Protein AF-A0A7C5VBQ4-F1 (afdb_monomer_lite)

Structure (mmCIF, N/CA/C/O backbone):
data_AF-A0A7C5VBQ4-F1
#
_entry.id   AF-A0A7C5VBQ4-F1
#
loop_
_atom_site.group_PDB
_atom_site.id
_atom_site.type_symbol
_atom_site.label_atom_id
_atom_site.label_alt_id
_atom_site.label_comp_id
_atom_site.label_asym_id
_atom_site.label_entity_id
_atom_site.label_seq_id
_atom_site.pdbx_PDB_ins_code
_atom_site.Cartn_x
_atom_site.Cartn_y
_atom_site.Cartn_z
_atom_site.occupancy
_atom_site.B_iso_or_equiv
_atom_site.auth_seq_id
_atom_site.auth_comp_id
_atom_site.auth_asym_id
_atom_site.auth_atom_id
_atom_site.pdbx_PDB_model_num
ATOM 1 N N . MET A 1 1 ? -6.030 9.418 -10.860 1.00 77.06 1 MET A N 1
ATOM 2 C CA . MET A 1 1 ? -6.881 8.498 -10.071 1.00 77.06 1 MET A CA 1
ATOM 3 C C . MET A 1 1 ? -6.803 7.112 -10.690 1.00 77.06 1 MET A C 1
ATOM 5 O O . MET A 1 1 ? -7.229 6.938 -11.826 1.00 77.06 1 MET A O 1
ATOM 9 N N . ILE A 1 2 ? -6.247 6.147 -9.961 1.00 82.38 2 ILE A N 1
ATOM 10 C CA . ILE A 1 2 ? -6.023 4.752 -10.354 1.00 82.38 2 ILE A CA 1
ATOM 11 C C . ILE A 1 2 ? -6.725 3.856 -9.332 1.00 82.38 2 ILE A C 1
ATOM 13 O O . ILE A 1 2 ? -6.532 4.012 -8.126 1.00 82.38 2 ILE A O 1
ATOM 17 N N . ARG A 1 3 ? -7.528 2.886 -9.777 1.00 86.50 3 ARG A N 1
ATOM 18 C CA . ARG A 1 3 ? -8.129 1.904 -8.860 1.00 86.50 3 ARG A CA 1
ATOM 19 C C . ARG A 1 3 ? -7.225 0.700 -8.679 1.00 86.50 3 ARG A C 1
ATOM 21 O O . ARG A 1 3 ? -6.606 0.235 -9.632 1.00 86.50 3 ARG A O 1
ATOM 28 N N . ILE A 1 4 ? -7.242 0.104 -7.488 1.00 85.94 4 ILE A N 1
ATOM 29 C CA . ILE A 1 4 ? -6.435 -1.095 -7.195 1.00 85.94 4 ILE A CA 1
ATOM 30 C C . ILE A 1 4 ? -6.724 -2.234 -8.183 1.00 85.94 4 ILE A C 1
ATOM 32 O O . ILE A 1 4 ? -5.806 -2.908 -8.647 1.00 85.94 4 ILE A O 1
ATOM 36 N N . ARG A 1 5 ? -7.988 -2.417 -8.578 1.00 87.44 5 ARG A N 1
ATOM 37 C CA . ARG A 1 5 ? -8.383 -3.411 -9.591 1.00 87.44 5 ARG A CA 1
ATOM 38 C C . ARG A 1 5 ? -7.832 -3.167 -11.006 1.00 87.44 5 ARG A C 1
ATOM 40 O O . ARG A 1 5 ? -7.889 -4.081 -11.819 1.00 87.44 5 ARG A O 1
ATOM 47 N N . GLU A 1 6 ? -7.387 -1.950 -11.325 1.00 88.19 6 GLU A N 1
ATOM 48 C CA . GLU A 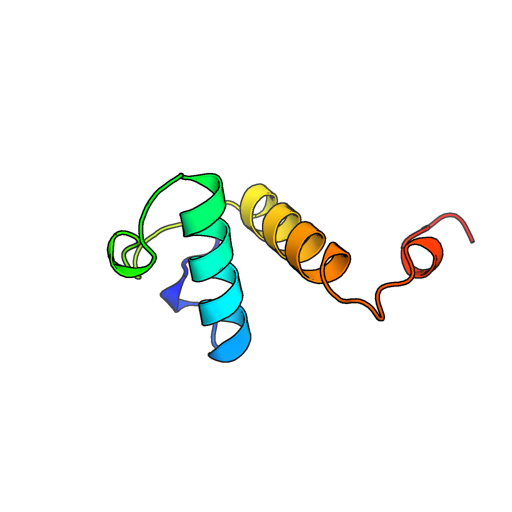1 6 ? -6.832 -1.588 -12.642 1.00 88.19 6 GLU A CA 1
ATOM 49 C C . GLU A 1 6 ? -5.334 -1.906 -12.743 1.00 88.19 6 GLU A C 1
ATOM 51 O O . GLU A 1 6 ? -4.776 -1.923 -13.839 1.00 88.19 6 GLU A O 1
ATOM 56 N N . ILE A 1 7 ? -4.694 -2.231 -11.615 1.00 86.69 7 ILE A N 1
ATOM 57 C CA . ILE A 1 7 ? -3.326 -2.737 -11.572 1.00 86.69 7 ILE A CA 1
ATOM 58 C C . ILE A 1 7 ? -3.347 -4.186 -12.074 1.00 86.69 7 ILE A C 1
ATOM 60 O O . ILE A 1 7 ? -3.742 -5.110 -11.360 1.00 86.69 7 ILE A O 1
ATOM 64 N N . VAL A 1 8 ? -2.951 -4.368 -13.334 1.00 89.38 8 VAL A N 1
ATOM 65 C CA . VAL A 1 8 ? -2.941 -5.675 -14.016 1.00 89.38 8 VAL A CA 1
ATOM 66 C C . VAL A 1 8 ? -1.844 -6.606 -13.511 1.00 89.38 8 VAL A C 1
ATOM 68 O O . VAL A 1 8 ? -1.985 -7.824 -13.609 1.00 89.38 8 VAL A O 1
ATOM 71 N N . ASP A 1 9 ? -0.765 -6.041 -12.972 1.00 88.94 9 ASP A N 1
ATOM 72 C CA . ASP A 1 9 ? 0.345 -6.807 -12.428 1.00 88.94 9 ASP A CA 1
ATOM 73 C C . ASP A 1 9 ? -0.004 -7.312 -11.012 1.00 88.94 9 ASP A C 1
ATOM 75 O O . ASP A 1 9 ? -0.216 -6.503 -10.100 1.00 88.94 9 ASP A O 1
ATOM 79 N N . PRO A 1 10 ? -0.111 -8.638 -10.801 1.00 88.44 10 PRO A N 1
ATOM 80 C CA . PRO A 1 10 ? -0.569 -9.194 -9.533 1.00 88.44 10 PRO A CA 1
ATOM 81 C C . PRO A 1 10 ? 0.449 -9.021 -8.398 1.00 88.44 10 PRO A C 1
ATOM 83 O O . PRO A 1 10 ? 0.041 -8.907 -7.240 1.00 88.44 10 PRO A O 1
ATOM 86 N N . GLU A 1 11 ? 1.750 -8.987 -8.703 1.00 88.88 11 GLU A N 1
ATOM 87 C CA . GLU A 1 11 ? 2.801 -8.790 -7.700 1.00 88.88 11 GLU A CA 1
ATOM 88 C C . GLU A 1 11 ? 2.838 -7.335 -7.242 1.00 88.88 11 GLU A C 1
ATOM 90 O O . GLU A 1 11 ? 2.836 -7.059 -6.041 1.00 88.88 11 GLU A O 1
ATOM 95 N N . LEU A 1 12 ? 2.787 -6.400 -8.189 1.00 88.12 12 LEU A N 1
ATOM 96 C CA . LEU A 1 12 ? 2.712 -4.973 -7.919 1.00 88.12 12 LEU A CA 1
ATOM 97 C C . LEU A 1 12 ? 1.450 -4.632 -7.135 1.00 88.12 12 LEU A C 1
ATOM 99 O O . LEU A 1 12 ? 1.522 -3.916 -6.138 1.00 88.12 12 LEU A O 1
ATOM 103 N N . ARG A 1 13 ? 0.298 -5.188 -7.534 1.00 89.69 13 ARG A N 1
ATOM 104 C CA . ARG A 1 13 ? -0.960 -4.990 -6.810 1.00 89.69 13 ARG A CA 1
ATOM 105 C C . ARG A 1 13 ? -0.824 -5.442 -5.363 1.00 89.69 13 ARG A C 1
ATOM 107 O O . ARG A 1 13 ? -1.249 -4.726 -4.463 1.00 89.69 13 ARG A O 1
ATOM 114 N N . ARG A 1 14 ? -0.214 -6.606 -5.128 1.00 90.94 14 ARG A N 1
ATOM 115 C CA . ARG A 1 14 ? 0.018 -7.114 -3.776 1.00 90.94 14 ARG A CA 1
ATOM 116 C C . ARG A 1 14 ? 0.916 -6.171 -2.968 1.00 90.94 14 ARG A C 1
ATOM 118 O O . ARG A 1 14 ? 0.497 -5.764 -1.888 1.00 90.94 14 ARG A O 1
ATOM 125 N N . LYS A 1 15 ? 2.072 -5.774 -3.511 1.00 90.94 15 LYS A N 1
ATOM 126 C CA . LYS A 1 15 ? 3.014 -4.848 -2.856 1.00 90.94 15 LYS A CA 1
ATOM 127 C C . LYS A 1 15 ? 2.357 -3.511 -2.502 1.00 90.94 15 LYS A C 1
ATOM 129 O O . LYS A 1 15 ? 2.537 -3.004 -1.401 1.00 90.94 15 LYS A O 1
ATOM 134 N N . ILE A 1 16 ? 1.553 -2.962 -3.413 1.00 89.94 16 ILE A N 1
ATOM 135 C CA . ILE A 1 16 ? 0.833 -1.701 -3.202 1.00 89.94 16 ILE A CA 1
ATOM 136 C C . ILE A 1 16 ? -0.212 -1.832 -2.097 1.00 89.94 16 ILE A C 1
ATOM 138 O O . ILE A 1 16 ? -0.287 -0.957 -1.241 1.00 89.94 16 ILE A O 1
ATOM 142 N N . VAL A 1 17 ? -1.005 -2.908 -2.073 1.00 91.25 17 VAL A N 1
ATOM 143 C CA . VAL A 1 17 ? -2.013 -3.103 -1.017 1.00 91.25 17 VAL A CA 1
ATOM 144 C C . VAL A 1 17 ? -1.342 -3.363 0.336 1.00 91.25 17 VAL A C 1
ATOM 146 O O . VAL A 1 17 ? -1.794 -2.823 1.341 1.00 91.25 17 VAL A O 1
ATOM 149 N N . GLU A 1 18 ? -0.259 -4.146 0.374 1.00 92.06 18 GLU A N 1
ATOM 150 C CA . GLU A 1 18 ? 0.561 -4.352 1.579 1.00 92.06 18 GLU A CA 1
ATOM 151 C C . GLU A 1 18 ? 1.066 -3.009 2.121 1.00 92.06 18 GLU A C 1
ATOM 153 O O . GLU A 1 18 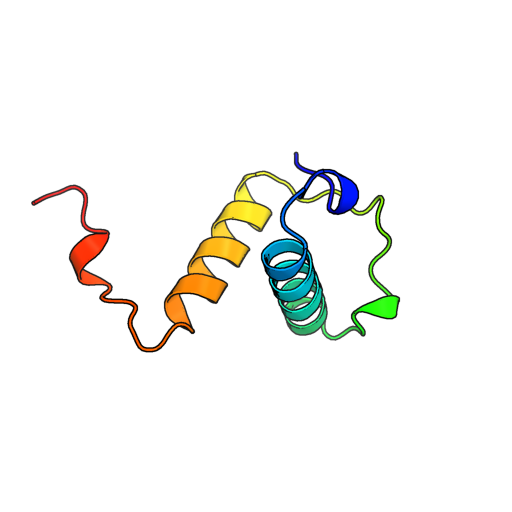? 0.797 -2.676 3.276 1.00 92.06 18 GLU A O 1
ATOM 158 N N . LYS A 1 19 ? 1.675 -2.178 1.268 1.00 90.81 19 LYS A N 1
ATOM 159 C CA . LYS A 1 19 ? 2.208 -0.880 1.686 1.00 90.81 19 LYS A CA 1
ATOM 160 C C . LYS A 1 19 ? 1.129 0.121 2.088 1.00 90.81 19 LYS A C 1
ATOM 162 O O . LYS A 1 19 ? 1.244 0.806 3.100 1.00 90.81 19 LYS A O 1
ATOM 167 N N . LEU A 1 20 ? 0.033 0.173 1.340 1.00 89.81 20 LEU A N 1
ATOM 168 C CA . LEU A 1 20 ? -1.110 1.021 1.664 1.00 89.81 20 LEU A CA 1
ATOM 169 C C . LEU A 1 20 ? -1.747 0.619 3.005 1.00 89.81 20 LEU A C 1
ATOM 171 O O . LEU A 1 20 ? -2.217 1.484 3.748 1.00 89.81 20 LEU A O 1
ATOM 175 N N . ALA A 1 21 ? -1.755 -0.677 3.330 1.00 91.88 21 ALA A N 1
ATOM 176 C CA . ALA A 1 21 ? -2.238 -1.185 4.608 1.00 91.88 21 ALA A CA 1
ATOM 177 C C . ALA A 1 21 ? -1.307 -0.783 5.759 1.00 91.88 21 ALA A C 1
ATOM 179 O O . ALA A 1 21 ? -1.797 -0.286 6.775 1.00 91.88 21 ALA A O 1
ATOM 180 N N . GLU A 1 22 ? 0.010 -0.905 5.570 1.00 90.50 22 GLU A N 1
ATOM 181 C CA . GLU A 1 22 ? 1.025 -0.419 6.514 1.00 90.50 22 GLU A CA 1
ATOM 182 C C . GLU A 1 22 ? 0.873 1.081 6.789 1.00 90.50 22 GLU A C 1
ATOM 184 O O . GLU A 1 22 ? 0.727 1.479 7.946 1.00 90.50 22 GLU A O 1
ATOM 189 N N . ASN A 1 23 ? 0.808 1.904 5.738 1.00 86.75 23 ASN A N 1
ATOM 190 C CA . ASN A 1 23 ? 0.717 3.363 5.855 1.00 86.75 23 ASN A CA 1
ATOM 191 C C . ASN A 1 23 ? -0.570 3.808 6.572 1.00 86.75 23 ASN A C 1
ATOM 193 O O . ASN A 1 23 ? -0.592 4.829 7.258 1.00 86.75 23 ASN A O 1
ATOM 197 N N . ARG A 1 24 ? -1.651 3.027 6.456 1.00 86.44 24 ARG A N 1
ATOM 198 C CA . ARG A 1 24 ? -2.934 3.281 7.133 1.00 86.44 24 ARG A CA 1
ATOM 199 C C . ARG A 1 24 ? -3.062 2.599 8.497 1.00 86.44 24 ARG A C 1
ATOM 201 O O . ARG A 1 24 ? -4.091 2.774 9.149 1.00 86.44 24 ARG A O 1
ATOM 208 N N . GLY A 1 25 ? -2.073 1.809 8.923 1.00 90.19 25 GLY A N 1
ATOM 209 C CA . GLY A 1 25 ? -2.141 1.012 10.151 1.00 90.19 25 GLY A CA 1
ATOM 210 C C . GLY A 1 25 ? -3.289 -0.005 10.146 1.00 90.19 25 GLY A C 1
ATOM 211 O O . GLY A 1 25 ? -3.879 -0.282 11.190 1.00 90.19 25 GLY A O 1
ATOM 212 N N . THR A 1 26 ? -3.654 -0.519 8.970 1.00 91.88 26 THR A N 1
ATOM 213 C CA . THR A 1 26 ? -4.761 -1.462 8.784 1.00 91.88 26 THR A CA 1
ATOM 214 C C . THR A 1 26 ? -4.283 -2.774 8.166 1.00 91.88 26 THR A C 1
ATOM 216 O O . THR A 1 26 ? -3.107 -2.961 7.879 1.00 91.88 26 THR A O 1
ATOM 219 N N . SER A 1 27 ? -5.193 -3.731 7.999 1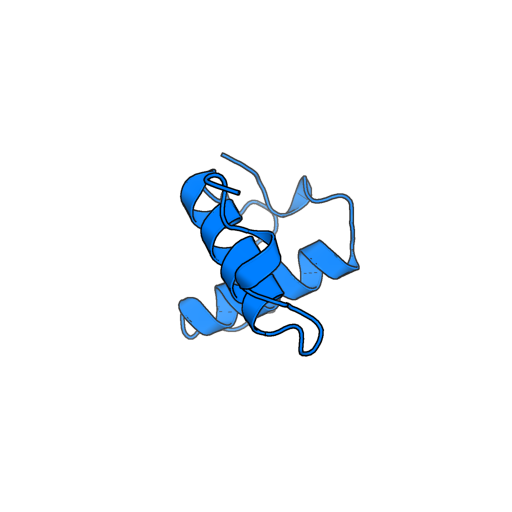.00 91.12 27 SER A N 1
ATOM 220 C CA . SER A 1 27 ? -4.898 -5.003 7.335 1.00 91.12 27 SER A CA 1
ATOM 221 C C . SER A 1 27 ? -5.136 -4.905 5.829 1.00 91.12 27 SER A C 1
ATOM 223 O O . SER A 1 27 ? -6.073 -4.246 5.394 1.00 91.12 27 SER A O 1
ATOM 225 N N . VAL A 1 28 ? -4.365 -5.649 5.034 1.00 89.94 28 VAL A N 1
ATOM 226 C CA . VAL A 1 28 ? -4.527 -5.768 3.567 1.00 89.94 28 VAL A CA 1
ATOM 227 C C . VAL A 1 28 ? -5.972 -6.112 3.180 1.00 89.94 28 VAL A C 1
ATOM 229 O O . VAL A 1 28 ? -6.532 -5.520 2.266 1.00 89.94 28 VAL A O 1
ATOM 232 N N . ALA A 1 29 ? -6.620 -7.008 3.933 1.00 89.38 29 ALA A N 1
ATOM 233 C CA . ALA A 1 29 ? -8.013 -7.408 3.711 1.00 89.38 29 ALA A CA 1
ATOM 234 C C . ALA A 1 29 ? -9.045 -6.295 3.982 1.00 89.38 29 ALA A C 1
ATOM 236 O O . ALA A 1 29 ? -10.196 -6.415 3.570 1.00 89.38 29 ALA A O 1
ATOM 237 N N . ALA A 1 30 ? -8.658 -5.228 4.688 1.00 89.19 30 ALA A N 1
ATOM 238 C CA . ALA A 1 30 ? -9.509 -4.066 4.920 1.00 89.19 30 ALA A CA 1
ATOM 239 C C . ALA A 1 30 ? -9.484 -3.078 3.742 1.00 89.19 30 ALA A C 1
ATOM 241 O O . ALA A 1 30 ? -10.265 -2.126 3.737 1.00 89.19 30 ALA A O 1
ATOM 242 N N . ILE A 1 31 ? -8.611 -3.291 2.751 1.00 88.25 31 ILE A N 1
ATOM 243 C CA . ILE A 1 31 ? -8.518 -2.458 1.556 1.00 88.25 31 ILE A CA 1
ATOM 244 C C . ILE A 1 31 ? -9.365 -3.091 0.447 1.00 88.25 31 ILE A C 1
ATOM 246 O O . ILE A 1 31 ? -9.022 -4.163 -0.051 1.00 88.25 31 ILE A O 1
ATOM 250 N N . PRO A 1 32 ? -10.480 -2.458 0.049 1.00 88.06 32 PRO A N 1
ATOM 251 C CA . PRO A 1 32 ? -11.333 -2.997 -0.998 1.00 88.06 32 PRO A CA 1
ATOM 252 C C . PRO A 1 32 ? -10.725 -2.800 -2.393 1.00 88.06 32 PRO A C 1
ATOM 254 O O . PRO A 1 32 ? -10.033 -1.822 -2.653 1.00 88.06 32 PRO A O 1
ATOM 257 N N . ASP A 1 33 ? -11.076 -3.663 -3.347 1.00 82.38 33 ASP A N 1
ATOM 258 C CA . ASP A 1 33 ? -10.565 -3.578 -4.727 1.00 82.38 33 ASP A CA 1
ATOM 259 C C . ASP A 1 33 ? -11.054 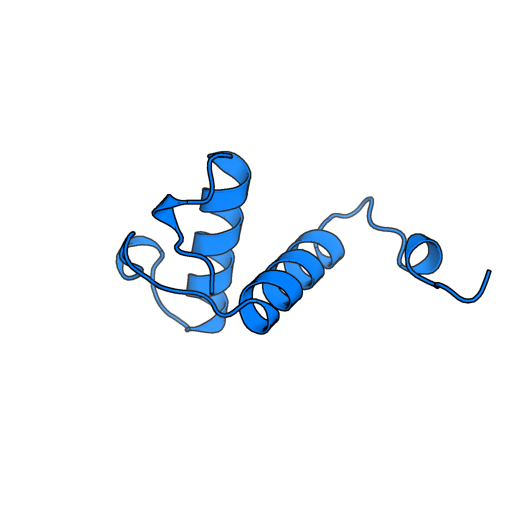-2.337 -5.503 1.00 82.38 33 ASP A C 1
ATOM 261 O O . ASP A 1 33 ? -10.464 -1.939 -6.512 1.00 82.38 33 ASP A O 1
ATOM 265 N N . TRP A 1 34 ? -12.150 -1.718 -5.050 1.00 87.06 34 TRP A N 1
ATOM 266 C CA . TRP A 1 34 ? -12.650 -0.436 -5.563 1.00 87.06 34 TRP A CA 1
ATOM 267 C C . TRP A 1 34 ? -11.984 0.779 -4.911 1.00 87.06 34 TRP A C 1
ATOM 269 O O . TRP A 1 34 ? -12.402 1.903 -5.180 1.00 87.06 34 TRP A O 1
ATOM 279 N N . PHE A 1 35 ? -10.993 0.570 -4.040 1.00 87.56 35 PHE A N 1
ATOM 280 C CA . PHE A 1 35 ? -10.207 1.656 -3.478 1.00 87.56 35 PHE A CA 1
ATOM 281 C C . PHE A 1 35 ? -9.525 2.443 -4.605 1.00 87.56 35 PHE A C 1
ATOM 283 O O . PHE A 1 35 ? -8.938 1.862 -5.524 1.00 87.56 35 PHE A O 1
ATOM 290 N N . GLU A 1 36 ? -9.652 3.764 -4.537 1.00 89.75 36 GLU A N 1
ATOM 291 C CA . GLU A 1 36 ? -9.148 4.700 -5.535 1.00 89.75 36 GLU A CA 1
ATOM 292 C C . GLU A 1 36 ? -7.941 5.431 -4.945 1.00 89.75 36 GLU A C 1
ATOM 294 O O . GLU A 1 36 ? -8.029 6.010 -3.863 1.00 89.75 36 GLU A O 1
ATOM 299 N N . LEU A 1 37 ? -6.808 5.327 -5.633 1.00 88.38 37 LEU A N 1
ATOM 300 C CA . LEU A 1 37 ? -5.567 6.028 -5.333 1.00 88.38 37 LEU A CA 1
ATOM 301 C C . LEU A 1 37 ? -5.472 7.234 -6.256 1.00 88.38 37 LEU A C 1
ATOM 303 O O . LEU A 1 37 ? -5.678 7.104 -7.465 1.00 88.38 37 LEU A O 1
ATOM 307 N N . ASP A 1 38 ? -5.139 8.401 -5.722 1.00 88.81 38 ASP A N 1
ATOM 308 C CA . ASP A 1 38 ? -4.754 9.506 -6.587 1.00 88.81 38 ASP A CA 1
ATOM 309 C C . ASP A 1 38 ? -3.385 9.239 -7.221 1.00 88.81 38 ASP A C 1
ATOM 311 O O . ASP A 1 38 ? -2.608 8.402 -6.760 1.00 88.81 38 ASP A O 1
ATOM 315 N N . ASP A 1 39 ? -3.092 9.933 -8.322 1.00 85.56 39 ASP A N 1
ATOM 316 C CA . ASP A 1 39 ? -1.843 9.702 -9.060 1.00 85.56 39 ASP A CA 1
ATOM 317 C C . ASP A 1 39 ? -0.618 10.029 -8.192 1.00 85.56 39 ASP A C 1
ATOM 319 O O . ASP A 1 39 ? 0.404 9.357 -8.294 1.00 85.56 39 ASP A O 1
ATOM 323 N N . ALA A 1 40 ? -0.752 11.014 -7.296 1.00 87.94 40 ALA A N 1
ATOM 324 C CA . ALA A 1 40 ? 0.267 11.353 -6.308 1.00 87.94 40 ALA A CA 1
ATOM 325 C C . ALA A 1 40 ? 0.484 10.212 -5.303 1.00 87.94 40 ALA A C 1
ATOM 327 O O . ALA A 1 40 ? 1.607 9.735 -5.177 1.00 87.94 40 ALA A O 1
ATOM 328 N N . ASP A 1 41 ? -0.587 9.708 -4.677 1.00 87.19 41 ASP A N 1
ATOM 329 C CA . ASP A 1 41 ? -0.497 8.599 -3.716 1.00 87.19 41 ASP A CA 1
ATOM 330 C C . ASP A 1 41 ? 0.112 7.346 -4.357 1.00 87.19 41 ASP A C 1
ATOM 332 O O . ASP A 1 41 ? 0.914 6.641 -3.748 1.00 87.19 41 ASP A O 1
ATOM 336 N N . TYR A 1 42 ? -0.262 7.056 -5.605 1.00 87.88 42 TYR A N 1
ATOM 337 C CA . TYR A 1 42 ? 0.284 5.925 -6.344 1.00 87.88 42 TYR A CA 1
ATOM 338 C C . TYR A 1 42 ? 1.782 6.093 -6.625 1.00 87.88 42 TYR A C 1
ATOM 340 O O . TYR A 1 42 ? 2.549 5.152 -6.425 1.00 87.88 42 TYR A O 1
ATOM 348 N N . VAL A 1 43 ? 2.215 7.280 -7.063 1.00 88.50 43 VAL A N 1
ATOM 349 C CA . VAL A 1 43 ? 3.635 7.576 -7.304 1.00 88.50 43 VAL A CA 1
ATOM 350 C C . VAL A 1 43 ? 4.443 7.509 -6.010 1.00 88.50 43 VAL A C 1
ATOM 352 O O . VAL A 1 43 ? 5.523 6.921 -6.015 1.00 88.50 43 VAL A O 1
ATOM 355 N N . ASP A 1 44 ? 3.919 8.034 -4.905 1.00 89.19 44 ASP A N 1
ATOM 356 C CA . ASP A 1 44 ? 4.586 7.970 -3.603 1.00 89.19 44 ASP A CA 1
ATOM 357 C C . ASP A 1 44 ? 4.753 6.518 -3.140 1.00 89.19 44 ASP A C 1
ATOM 359 O O . ASP A 1 44 ? 5.863 6.107 -2.801 1.00 89.19 44 ASP A O 1
ATOM 363 N N . LEU A 1 45 ? 3.708 5.690 -3.255 1.00 89.00 45 LEU A N 1
ATOM 364 C CA . LEU A 1 45 ? 3.802 4.256 -2.960 1.00 89.00 45 LEU A CA 1
ATOM 365 C C . LEU A 1 45 ? 4.830 3.548 -3.849 1.00 89.00 45 LEU A C 1
ATOM 367 O O . LEU A 1 45 ? 5.579 2.701 -3.366 1.00 89.00 45 LEU A O 1
ATOM 371 N N . LEU A 1 46 ? 4.893 3.877 -5.142 1.00 88.56 46 LEU A N 1
ATOM 372 C CA . LEU A 1 46 ? 5.895 3.307 -6.044 1.00 88.56 46 LEU A CA 1
ATOM 373 C C . LEU A 1 46 ? 7.320 3.706 -5.652 1.00 88.56 46 LEU A C 1
ATOM 375 O O . LEU A 1 46 ? 8.220 2.868 -5.726 1.00 88.56 46 LEU A O 1
ATOM 379 N N . ASN A 1 47 ? 7.529 4.956 -5.240 1.00 87.56 47 ASN A N 1
ATOM 380 C CA . ASN A 1 47 ? 8.830 5.435 -4.781 1.00 87.56 47 ASN A CA 1
ATOM 381 C C . ASN A 1 47 ? 9.238 4.752 -3.472 1.00 87.56 47 ASN A C 1
ATOM 383 O O . ASN A 1 47 ? 10.361 4.271 -3.374 1.00 87.56 47 ASN A O 1
ATOM 387 N N . GLU A 1 48 ? 8.321 4.618 -2.512 1.00 87.25 48 GLU A N 1
ATOM 388 C CA . GLU A 1 48 ? 8.568 3.890 -1.263 1.00 87.25 48 GLU A CA 1
ATOM 389 C C . GLU A 1 48 ? 8.881 2.406 -1.502 1.00 87.25 48 GLU A C 1
ATOM 391 O O . GLU A 1 48 ? 9.721 1.822 -0.815 1.00 87.25 48 GLU A O 1
ATOM 396 N N . LEU A 1 49 ? 8.194 1.768 -2.455 1.00 86.81 49 LEU A N 1
ATOM 397 C CA . LEU A 1 49 ? 8.445 0.373 -2.824 1.00 86.81 49 LEU A CA 1
ATOM 398 C C . LEU A 1 49 ? 9.801 0.199 -3.507 1.00 86.81 49 LEU A C 1
ATOM 400 O O . LEU A 1 49 ? 10.467 -0.804 -3.266 1.00 86.81 49 LEU A O 1
ATOM 404 N N . LYS A 1 50 ? 10.207 1.163 -4.338 1.00 83.25 50 LYS A N 1
ATOM 405 C CA . LYS A 1 50 ? 11.540 1.193 -4.941 1.00 83.25 50 LYS A CA 1
ATOM 406 C C . LYS A 1 50 ? 12.626 1.430 -3.900 1.00 83.25 50 LYS A C 1
ATOM 408 O O . LYS A 1 50 ? 13.606 0.710 -3.919 1.00 83.25 50 LYS A O 1
ATOM 413 N N . GLU A 1 51 ? 12.447 2.368 -2.972 1.00 79.94 51 GLU A N 1
ATOM 414 C CA . GLU A 1 51 ? 13.442 2.662 -1.927 1.00 79.94 51 GLU A CA 1
ATOM 415 C C . GLU A 1 51 ? 13.712 1.461 -1.004 1.00 79.94 51 GLU A C 1
ATOM 417 O O . GLU A 1 51 ? 14.817 1.293 -0.495 1.00 79.94 51 GLU A O 1
ATOM 422 N N . GLN A 1 52 ? 12.715 0.594 -0.814 1.00 76.44 52 GLN A N 1
ATOM 423 C CA . GLN A 1 52 ? 12.864 -0.660 -0.070 1.00 76.44 52 GLN A CA 1
ATOM 424 C C . GLN A 1 52 ? 13.543 -1.778 -0.871 1.00 76.44 52 GLN A C 1
ATOM 426 O O . GLN A 1 52 ? 13.901 -2.805 -0.287 1.00 76.44 52 GLN A O 1
ATOM 431 N N . ASP A 1 53 ? 13.701 -1.615 -2.183 1.00 74.25 53 ASP A N 1
ATOM 432 C CA . ASP A 1 53 ? 14.415 -2.574 -3.009 1.00 74.25 53 ASP A CA 1
ATOM 433 C C . ASP A 1 53 ? 15.928 -2.399 -2.765 1.00 74.25 53 ASP A C 1
ATOM 435 O O . ASP A 1 53 ? 16.461 -1.307 -2.955 1.00 74.25 53 ASP A O 1
ATOM 439 N N . PRO A 1 54 ? 16.650 -3.428 -2.289 1.00 65.44 54 PRO A N 1
ATOM 440 C CA . PRO A 1 54 ? 18.058 -3.295 -1.910 1.00 65.44 54 PRO A CA 1
ATOM 441 C C . PRO A 1 54 ? 18.982 -2.995 -3.099 1.00 65.44 54 PRO A C 1
ATOM 443 O O . PRO A 1 54 ? 20.109 -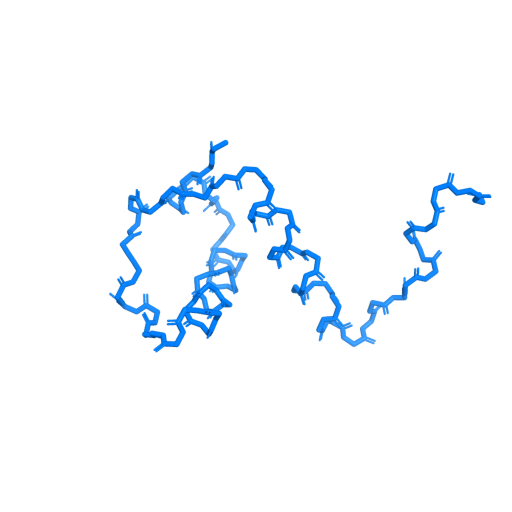2.548 -2.886 1.00 65.44 54 PRO A O 1
ATOM 446 N N . ASP A 1 55 ? 18.511 -3.227 -4.326 1.00 67.19 55 ASP A N 1
ATOM 447 C CA . ASP A 1 55 ? 19.197 -2.875 -5.570 1.00 67.19 55 ASP A CA 1
ATOM 448 C C . ASP A 1 55 ? 18.840 -1.459 -6.071 1.00 67.19 55 ASP A C 1
ATOM 450 O O . ASP A 1 55 ? 19.295 -1.039 -7.137 1.00 67.19 55 ASP A O 1
ATOM 454 N N . TYR A 1 56 ? 18.038 -0.693 -5.325 1.00 65.88 56 TYR A N 1
ATOM 455 C CA . TYR A 1 56 ? 17.709 0.687 -5.666 1.00 65.88 56 TYR A CA 1
ATOM 456 C C . TYR A 1 56 ? 18.893 1.624 -5.412 1.00 65.88 56 TYR A C 1
ATOM 458 O O . TYR A 1 56 ? 19.264 1.897 -4.269 1.00 65.88 56 TYR A O 1
ATOM 466 N N . ASP A 1 57 ? 19.469 2.161 -6.491 1.00 66.38 57 ASP A N 1
ATOM 467 C CA . ASP A 1 57 ? 20.457 3.234 -6.424 1.00 66.38 57 ASP A CA 1
ATOM 468 C C . ASP A 1 57 ? 19.756 4.601 -6.564 1.00 66.38 57 ASP A C 1
ATOM 470 O O . ASP A 1 57 ? 19.302 4.962 -7.653 1.00 66.38 57 ASP A O 1
ATOM 474 N N . PRO A 1 58 ? 19.676 5.417 -5.498 1.00 62.72 58 PRO A N 1
ATOM 475 C CA . PRO A 1 58 ? 19.057 6.740 -5.566 1.00 62.72 58 PRO A CA 1
ATOM 476 C C . PRO A 1 58 ? 19.753 7.707 -6.545 1.00 62.72 58 PRO A C 1
ATOM 478 O O . PRO A 1 58 ? 19.200 8.764 -6.846 1.00 62.72 58 PRO A O 1
ATOM 481 N N . ARG A 1 59 ? 20.941 7.367 -7.069 1.00 65.56 59 ARG A N 1
ATOM 482 C CA . ARG A 1 59 ? 21.646 8.141 -8.105 1.00 65.56 59 ARG A CA 1
ATOM 483 C C . ARG A 1 59 ? 21.076 7.943 -9.515 1.00 65.56 59 ARG A C 1
ATOM 485 O O . ARG A 1 59 ? 21.326 8.796 -10.359 1.00 65.56 59 ARG A O 1
ATOM 492 N N . ASP A 1 60 ? 20.291 6.892 -9.768 1.00 63.16 60 ASP A N 1
ATOM 493 C CA . ASP A 1 60 ? 19.628 6.663 -11.067 1.00 63.16 60 ASP A CA 1
ATOM 494 C C . ASP A 1 60 ? 18.439 7.613 -11.320 1.00 63.16 60 ASP A C 1
ATOM 496 O O . ASP A 1 60 ? 17.924 7.690 -12.435 1.00 63.16 60 ASP A O 1
ATOM 500 N N . HIS A 1 61 ? 17.983 8.350 -10.300 1.00 57.22 61 HIS A N 1
ATOM 501 C CA . HIS A 1 61 ? 16.768 9.168 -10.360 1.00 57.22 61 HIS A CA 1
ATOM 502 C C . HIS A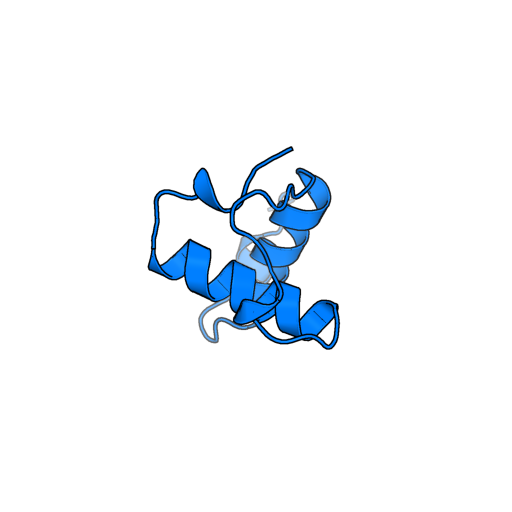 1 61 ? 17.022 10.688 -10.393 1.00 57.22 61 HIS A C 1
ATOM 504 O O . HIS A 1 61 ? 16.066 11.458 -10.264 1.00 57.22 61 HIS A O 1
ATOM 510 N N . ASP A 1 62 ? 18.276 11.135 -10.561 1.00 57.62 62 ASP A N 1
ATOM 511 C CA . ASP A 1 62 ? 18.618 12.558 -10.698 1.00 57.62 62 ASP A CA 1
ATOM 512 C C . ASP A 1 62 ? 18.415 13.026 -12.156 1.00 57.62 62 ASP A C 1
ATOM 514 O O . ASP A 1 62 ? 19.185 12.649 -13.037 1.00 57.62 62 ASP A O 1
ATOM 518 N N . PRO A 1 63 ? 17.404 13.866 -12.458 1.00 57.56 63 PRO A N 1
ATOM 519 C CA . PRO A 1 63 ? 17.165 14.360 -13.814 1.00 57.56 63 PRO A CA 1
ATOM 520 C C . PRO A 1 63 ? 18.145 15.475 -14.238 1.00 57.56 63 PRO A C 1
ATOM 522 O O . PRO A 1 63 ? 17.918 16.123 -15.262 1.00 57.56 63 PRO A O 1
ATOM 525 N N . ARG A 1 64 ? 19.185 15.775 -13.441 1.00 65.25 64 ARG A N 1
ATOM 526 C CA . ARG A 1 64 ? 20.218 16.791 -13.721 1.00 65.25 64 ARG A CA 1
ATOM 527 C C . ARG A 1 64 ? 21.598 16.203 -14.048 1.00 65.25 64 ARG A C 1
ATOM 529 O O . ARG A 1 64 ? 22.564 16.971 -14.068 1.00 65.25 64 ARG A O 1
ATOM 536 N N . MET A 1 65 ? 21.702 14.906 -14.346 1.00 49.94 65 MET A N 1
ATOM 537 C CA . MET A 1 65 ? 22.868 14.313 -15.023 1.00 49.94 65 MET A CA 1
ATOM 538 C C . MET A 1 65 ? 22.485 13.671 -16.352 1.00 49.94 65 MET A C 1
ATOM 540 O O . MET A 1 65 ? 21.418 13.027 -16.416 1.00 49.94 65 MET A O 1
#

Sequence (65 aa):
MIRIREIVDPELRRKIVEKLAENRGTSVAAIPDWFELDDADYVDLLNELKEQDPDYDPRDHDPRM

Foldseek 3Di:
DDFLLNPPDPVLSVQLLCVVCVVVVHDSVVQDRRDDDDPVRVVVSVVVSLVPPPPRDPVVPDPPD

Secondary structure (DSSP, 8-state):
-EEGGG---HHHHHHHHHHHHHHTTS-GGGS-TT-EE-HHHHHHHHHHHHHTSTT--GGGG-TT-

pLDDT: mean 82.83, std 10.69, range [49.94, 92.06]

Radius of gyration: 13.04 Å; chains: 1; bounding box: 36×26×25 Å